Protein AF-A0A7C7GTT8-F1 (afdb_monomer_lite)

Secondary structure (DSSP, 8-state):
-----EEEEEEEEET--HHHHHHHHHHHTSTTEEEEEEEEEE-TTS-EEEEEEEEEEEEE-HHHHHHH-SSSEEEEPPTTS-HHHHHHHH---SS-HHHHHHS-HHHHHHHS--TT-EE-TTS-EE-----

Sequence (131 aa):
MSNEPYRYWVITLNNYTDEDVATLKGVTLLPNFRYLITGYEKSKTGTPHIQGYIEFKPTIRKKLLKSFFPRAHIEKKREASKRIVARNYCWKGPISKAEWNQMTPYEKINLLPHPEAVYDIFGTFVPNIQG

pLDDT: mean 72.2, std 14.78, range [35.84, 90.75]

Radius of gyration: 14.61 Å; chains: 1; bounding box: 34×35×37 Å

Foldseek 3Di:
DDQDFAFKKKKKAWQDDVLLQVLLVVQLLDPFWFEKFWAWDQPPVRTIMIIMMGGGNDGGTPVVVCVSVVRIDMDGDDPPQDPLNSQVVGDPDPDDPVNVVPDDPVVSVVRGDDRRFYAHPVRHTDPSPPD

Structure (mmCIF, N/CA/C/O backbone):
data_AF-A0A7C7GTT8-F1
#
_entry.id   AF-A0A7C7GTT8-F1
#
loop_
_atom_site.group_PDB
_atom_site.id
_atom_site.type_symbol
_atom_site.label_atom_id
_atom_site.label_alt_id
_atom_site.label_comp_id
_atom_site.label_asym_id
_atom_site.label_entity_id
_atom_site.label_seq_id
_atom_site.pdbx_PDB_ins_code
_atom_site.Cartn_x
_atom_site.Cartn_y
_atom_site.Cartn_z
_atom_site.occupancy
_atom_site.B_iso_or_equiv
_atom_site.auth_seq_id
_atom_site.auth_comp_id
_atom_site.auth_asym_id
_atom_site.auth_atom_id
_atom_site.pdbx_PDB_model_num
ATOM 1 N N . MET A 1 1 ? 3.840 19.736 -6.171 1.00 50.56 1 MET A N 1
ATOM 2 C CA . MET A 1 1 ? 3.660 18.273 -5.995 1.00 50.56 1 MET A CA 1
ATOM 3 C C . MET A 1 1 ? 4.112 17.582 -7.274 1.00 50.56 1 MET A C 1
ATOM 5 O O . MET A 1 1 ? 3.632 17.960 -8.333 1.00 50.56 1 MET A O 1
ATOM 9 N N . SER A 1 2 ? 5.056 16.640 -7.212 1.00 52.94 2 SER A N 1
ATOM 10 C CA . SER A 1 2 ? 5.600 15.982 -8.410 1.00 52.94 2 SER A CA 1
ATOM 11 C C . SER A 1 2 ? 4.533 15.125 -9.111 1.00 52.94 2 SER A C 1
ATOM 13 O O . SER A 1 2 ? 3.945 14.229 -8.509 1.00 52.94 2 SER A O 1
ATOM 15 N N . ASN A 1 3 ? 4.268 15.409 -10.391 1.00 68.75 3 ASN A N 1
ATOM 16 C CA . ASN A 1 3 ? 3.326 14.669 -11.253 1.00 68.75 3 ASN A CA 1
ATOM 17 C C . ASN A 1 3 ? 4.003 13.492 -11.986 1.00 68.75 3 ASN A C 1
ATOM 19 O O . ASN A 1 3 ? 3.532 13.000 -13.011 1.00 68.75 3 ASN A O 1
ATOM 23 N N . GLU A 1 4 ? 5.158 13.075 -11.488 1.00 83.12 4 GLU A N 1
ATOM 24 C CA . GLU A 1 4 ? 5.978 12.060 -12.122 1.00 83.12 4 GLU A CA 1
ATOM 25 C C . GLU A 1 4 ? 5.379 10.667 -11.881 1.00 83.12 4 GLU A C 1
ATOM 27 O O . GLU A 1 4 ? 4.993 10.349 -10.746 1.00 83.12 4 GLU A O 1
ATOM 32 N N . PRO A 1 5 ? 5.269 9.832 -12.926 1.00 86.88 5 PRO A N 1
ATOM 33 C CA . PRO A 1 5 ? 4.742 8.488 -12.779 1.00 86.88 5 PRO A CA 1
ATOM 34 C C . PRO A 1 5 ? 5.720 7.633 -11.961 1.00 86.88 5 PRO A C 1
ATOM 36 O O . PRO A 1 5 ? 6.932 7.694 -12.142 1.00 86.88 5 PRO A O 1
ATOM 39 N N . TYR A 1 6 ? 5.197 6.813 -11.053 1.00 88.44 6 TYR A N 1
ATOM 40 C CA . TYR A 1 6 ? 6.008 5.991 -10.155 1.00 88.44 6 TYR A CA 1
ATOM 41 C C . TYR A 1 6 ? 5.376 4.609 -9.972 1.00 88.44 6 TYR A C 1
ATOM 43 O O . TYR A 1 6 ? 4.175 4.440 -10.189 1.00 88.44 6 TYR A O 1
ATOM 51 N N . ARG A 1 7 ? 6.180 3.599 -9.619 1.00 86.25 7 ARG A N 1
ATOM 52 C CA . ARG A 1 7 ? 5.692 2.210 -9.477 1.00 86.25 7 ARG A CA 1
ATOM 53 C C . ARG A 1 7 ? 5.205 1.878 -8.071 1.00 86.25 7 ARG A C 1
ATOM 55 O O . ARG A 1 7 ? 4.358 1.008 -7.925 1.00 86.25 7 ARG A O 1
ATOM 62 N N . TYR A 1 8 ? 5.762 2.547 -7.061 1.00 88.94 8 TYR A N 1
ATOM 63 C CA . TYR A 1 8 ? 5.638 2.155 -5.659 1.00 88.94 8 TYR A CA 1
ATOM 64 C C . TYR A 1 8 ? 4.977 3.258 -4.842 1.00 88.94 8 TYR A C 1
ATOM 66 O O . TYR A 1 8 ? 5.584 4.304 -4.597 1.00 88.94 8 TYR A O 1
ATOM 74 N N . TRP A 1 9 ? 3.761 3.013 -4.384 1.00 89.25 9 TRP A N 1
ATOM 75 C CA . TRP A 1 9 ? 2.969 4.010 -3.677 1.00 89.25 9 TRP A CA 1
ATOM 76 C C . TRP A 1 9 ? 2.662 3.546 -2.264 1.00 89.25 9 TRP A C 1
ATOM 78 O O . TRP A 1 9 ? 2.406 2.368 -2.031 1.00 89.25 9 TRP A O 1
ATOM 88 N N . VAL A 1 10 ? 2.703 4.484 -1.326 1.00 88.94 10 VAL A N 1
ATOM 89 C CA . VAL A 1 10 ? 2.198 4.300 0.032 1.00 88.94 10 VAL A CA 1
ATOM 90 C C . VAL A 1 10 ? 0.895 5.075 0.127 1.00 88.94 10 VAL A C 1
ATOM 92 O O . VAL A 1 10 ? 0.830 6.235 -0.289 1.00 88.94 10 VAL A O 1
ATOM 95 N N . ILE A 1 11 ? -0.134 4.416 0.644 1.00 89.31 11 ILE A N 1
ATOM 96 C CA . ILE A 1 11 ? -1.442 5.001 0.891 1.00 89.31 11 ILE A CA 1
ATOM 97 C C . ILE A 1 11 ? -1.769 4.936 2.381 1.00 89.31 11 ILE A C 1
ATOM 99 O O . ILE A 1 11 ? -1.462 3.954 3.054 1.00 89.31 11 ILE A O 1
ATOM 103 N N . THR A 1 12 ? -2.423 5.970 2.889 1.00 89.62 12 THR A N 1
ATOM 104 C CA . THR A 1 12 ? -2.980 5.977 4.242 1.00 89.62 1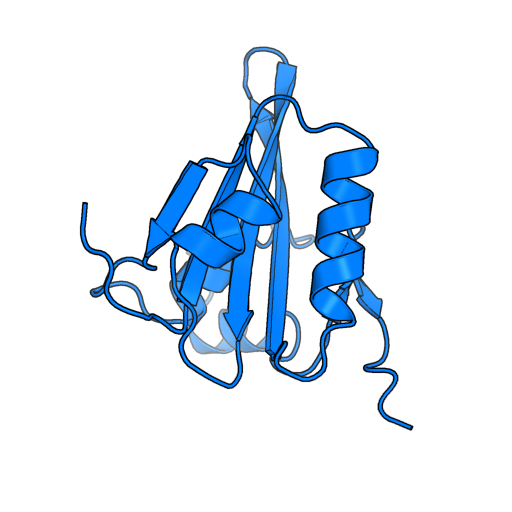2 THR A CA 1
ATOM 105 C C . THR A 1 12 ? -4.422 6.454 4.175 1.00 89.62 12 THR A C 1
ATOM 107 O O . THR A 1 12 ? -4.699 7.535 3.657 1.00 89.62 12 THR A O 1
ATOM 110 N N . LEU A 1 13 ? -5.342 5.643 4.684 1.00 88.75 13 LEU A N 1
ATOM 111 C CA . LEU A 1 13 ? -6.770 5.925 4.767 1.00 88.75 13 LEU A CA 1
ATOM 112 C C . LEU A 1 13 ? -7.152 6.040 6.241 1.00 88.75 13 LEU A C 1
ATOM 114 O O . LEU A 1 13 ? -7.193 5.042 6.958 1.00 88.75 13 LEU A O 1
ATOM 118 N N . ASN A 1 14 ? -7.420 7.264 6.686 1.00 86.75 14 ASN A N 1
ATOM 119 C CA . ASN A 1 14 ? -7.898 7.534 8.039 1.00 86.75 14 ASN A CA 1
ATOM 120 C C . ASN A 1 14 ? -9.420 7.403 8.082 1.00 86.75 14 ASN A C 1
ATOM 122 O O . ASN A 1 14 ? -10.100 7.974 7.224 1.00 86.75 14 ASN A O 1
ATOM 126 N N . ASN A 1 15 ? -9.940 6.716 9.104 1.00 86.06 15 ASN A N 1
ATOM 127 C CA . ASN A 1 15 ? -11.370 6.458 9.266 1.00 86.06 15 ASN A CA 1
ATOM 128 C C . ASN A 1 15 ? -11.977 5.870 7.978 1.00 86.06 15 ASN A C 1
ATOM 130 O O . ASN A 1 15 ? -12.863 6.474 7.360 1.00 86.06 15 ASN A O 1
ATOM 134 N N . TYR A 1 16 ? -11.374 4.764 7.523 1.00 83.12 16 TYR A N 1
ATOM 135 C CA . TYR A 1 16 ? -11.740 4.096 6.276 1.00 83.12 16 TYR A CA 1
ATOM 136 C C . TYR A 1 16 ? -13.178 3.573 6.340 1.00 83.12 16 TYR A C 1
ATOM 138 O O . TYR A 1 16 ? -13.656 3.203 7.413 1.00 83.12 16 TYR A O 1
ATOM 146 N N . THR A 1 17 ? -13.849 3.538 5.194 1.00 84.81 17 THR A N 1
ATOM 147 C CA . THR A 1 17 ? -15.193 2.962 5.053 1.00 84.81 17 THR A CA 1
ATOM 148 C C . THR A 1 17 ? -15.148 1.616 4.331 1.00 84.81 17 THR A C 1
ATOM 150 O O . THR A 1 17 ? -14.107 1.201 3.808 1.00 84.81 17 THR A O 1
ATOM 153 N N . ASP A 1 18 ? -16.283 0.925 4.275 1.00 81.75 18 ASP A N 1
ATOM 154 C CA . ASP A 1 18 ? -16.397 -0.329 3.529 1.00 81.75 18 ASP A CA 1
ATOM 155 C C . ASP A 1 18 ? -16.179 -0.114 2.020 1.00 81.75 18 ASP A C 1
ATOM 157 O O . ASP A 1 18 ? -15.607 -0.970 1.344 1.00 81.75 18 ASP A O 1
ATOM 161 N N . GLU A 1 19 ? -16.526 1.063 1.489 1.00 85.44 19 GLU A N 1
ATOM 162 C CA . GLU A 1 19 ? -16.238 1.449 0.104 1.00 85.44 19 GLU A CA 1
ATOM 163 C C . GLU A 1 19 ? -14.738 1.626 -0.151 1.00 85.44 19 GLU A C 1
ATOM 165 O O . GLU A 1 19 ? -14.248 1.244 -1.217 1.00 85.44 19 GLU A O 1
ATOM 170 N N . ASP A 1 20 ? -13.982 2.165 0.813 1.00 85.69 20 ASP A N 1
ATOM 171 C CA . ASP A 1 20 ? -12.523 2.269 0.699 1.00 85.69 20 ASP A CA 1
ATOM 172 C C . ASP A 1 20 ? -11.902 0.868 0.593 1.00 85.69 20 ASP A C 1
ATOM 174 O O . ASP A 1 20 ? -11.045 0.607 -0.256 1.00 85.69 20 ASP A O 1
ATOM 178 N N . VAL A 1 21 ? -12.390 -0.063 1.415 1.00 82.25 21 VAL A N 1
ATOM 179 C CA . VAL A 1 21 ? -12.006 -1.477 1.390 1.00 82.25 21 VAL A CA 1
ATOM 180 C C . VAL A 1 21 ? -12.384 -2.146 0.066 1.00 82.25 21 VAL A C 1
ATOM 182 O O . VAL A 1 21 ? -11.563 -2.852 -0.525 1.00 82.25 21 VAL A O 1
ATOM 185 N N . ALA A 1 22 ? -13.598 -1.916 -0.433 1.00 83.50 22 ALA A N 1
ATOM 186 C CA . ALA A 1 22 ? -14.046 -2.442 -1.719 1.00 83.50 22 ALA A CA 1
ATOM 187 C C . ALA A 1 22 ? -13.20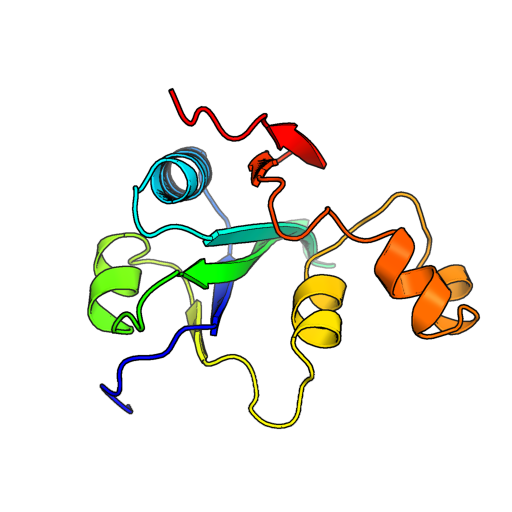0 -1.891 -2.877 1.00 83.50 22 ALA A C 1
ATOM 189 O O . ALA A 1 22 ? -12.817 -2.638 -3.775 1.00 83.50 22 ALA A O 1
ATOM 190 N N . THR A 1 23 ? -12.827 -0.613 -2.820 1.00 86.31 23 THR A N 1
ATOM 191 C CA . THR A 1 23 ? -11.955 0.023 -3.814 1.00 86.31 23 THR A CA 1
ATOM 192 C C . THR A 1 23 ? -10.548 -0.572 -3.779 1.00 86.31 23 THR A C 1
ATOM 194 O O . THR A 1 23 ? -9.973 -0.851 -4.832 1.00 86.31 23 THR A O 1
ATOM 197 N N . LEU A 1 24 ? -9.995 -0.830 -2.586 1.00 83.56 24 LEU A N 1
ATOM 198 C CA . LEU A 1 24 ? -8.706 -1.513 -2.438 1.00 83.56 24 LEU A CA 1
ATOM 199 C C . LEU A 1 24 ? -8.730 -2.899 -3.079 1.00 83.56 24 LEU A C 1
ATOM 201 O O . LEU A 1 24 ? -7.811 -3.226 -3.827 1.00 83.56 24 LEU A O 1
ATOM 205 N N . LYS A 1 25 ? -9.800 -3.669 -2.849 1.00 81.50 25 LYS A N 1
ATOM 206 C CA . LYS A 1 25 ? -10.022 -4.960 -3.515 1.00 81.50 25 LYS A CA 1
ATOM 207 C C . LYS A 1 25 ? -10.166 -4.797 -5.031 1.00 81.50 25 LYS A C 1
ATOM 209 O O . LYS A 1 25 ? -9.551 -5.539 -5.778 1.00 81.50 25 LYS A O 1
ATOM 214 N N . GLY A 1 26 ? -10.908 -3.800 -5.508 1.00 81.31 26 GLY A N 1
ATOM 215 C CA . GLY A 1 26 ? -11.067 -3.543 -6.942 1.00 81.31 26 GLY A CA 1
ATOM 216 C C . GLY A 1 26 ? -9.745 -3.232 -7.651 1.00 81.31 26 GLY A C 1
ATOM 217 O O . GLY A 1 26 ? -9.518 -3.686 -8.770 1.00 81.31 26 GLY A O 1
ATOM 218 N N . VAL A 1 27 ? -8.828 -2.518 -6.989 1.00 82.00 27 VAL A N 1
ATOM 219 C CA . VAL A 1 27 ? -7.498 -2.213 -7.543 1.00 82.00 27 VAL A CA 1
ATOM 220 C C . VAL A 1 27 ? -6.653 -3.470 -7.755 1.00 82.00 27 VAL A C 1
ATOM 222 O O . VAL A 1 27 ? -5.864 -3.498 -8.701 1.00 82.00 27 VAL A O 1
ATOM 225 N N . THR A 1 28 ? -6.820 -4.512 -6.935 1.00 77.12 28 THR A N 1
ATOM 226 C CA . THR A 1 28 ? -6.060 -5.762 -7.107 1.00 77.12 28 THR A CA 1
ATOM 227 C C . THR A 1 28 ? -6.491 -6.560 -8.335 1.00 77.12 28 THR A C 1
ATOM 229 O O . THR A 1 28 ? -5.711 -7.360 -8.842 1.00 77.12 28 THR A O 1
ATOM 232 N N . LEU A 1 29 ? -7.695 -6.297 -8.852 1.00 79.19 29 LEU A N 1
ATOM 233 C CA . LEU A 1 29 ? -8.240 -6.931 -10.053 1.00 79.19 29 LEU A CA 1
ATOM 234 C C . LEU A 1 29 ? -7.770 -6.261 -11.354 1.00 79.19 29 LEU A C 1
ATOM 236 O O . LEU A 1 29 ? -8.073 -6.742 -12.445 1.00 79.19 29 LEU A O 1
ATOM 240 N N . LEU A 1 30 ? -7.049 -5.139 -11.275 1.00 80.00 30 LEU A N 1
ATOM 241 C CA . LEU A 1 30 ? -6.581 -4.444 -12.469 1.00 80.00 30 LEU A CA 1
ATOM 242 C C . LEU A 1 30 ? -5.468 -5.246 -13.174 1.00 80.00 30 LEU A C 1
ATOM 244 O O . LEU A 1 30 ? -4.538 -5.719 -12.526 1.00 80.00 30 LEU A O 1
ATOM 248 N N . PRO A 1 31 ? -5.444 -5.319 -14.516 1.00 78.56 31 PRO A N 1
ATOM 249 C CA . PRO A 1 31 ? -4.453 -6.123 -15.248 1.00 78.56 31 PRO A CA 1
ATOM 250 C C . PRO A 1 31 ? -3.004 -5.640 -15.051 1.00 78.56 31 PRO A C 1
ATOM 252 O O . PRO A 1 31 ? -2.033 -6.401 -15.158 1.00 78.56 31 PRO A O 1
ATOM 255 N N . ASN A 1 32 ? -2.848 -4.349 -14.759 1.00 83.00 32 ASN A N 1
ATOM 256 C CA . ASN A 1 32 ? -1.578 -3.680 -14.505 1.00 83.00 32 ASN A CA 1
ATOM 257 C C . ASN A 1 32 ? -1.173 -3.688 -13.020 1.00 83.00 32 ASN A C 1
ATOM 259 O O . ASN A 1 32 ? -0.116 -3.148 -12.680 1.00 83.00 32 ASN A O 1
ATOM 263 N N . PHE A 1 33 ? -1.981 -4.283 -12.147 1.00 82.12 33 PHE A N 1
ATOM 264 C CA . PHE A 1 33 ? -1.652 -4.475 -10.748 1.00 82.12 33 PHE A CA 1
ATOM 265 C C . PHE A 1 33 ? -0.523 -5.498 -10.587 1.00 82.12 33 PHE A C 1
ATOM 267 O O . PHE A 1 33 ? -0.376 -6.427 -11.386 1.00 82.12 33 PHE A O 1
ATOM 274 N N . ARG A 1 34 ? 0.321 -5.294 -9.573 1.00 80.31 34 ARG A N 1
ATOM 275 C CA . ARG A 1 34 ? 1.392 -6.234 -9.229 1.00 80.31 34 ARG A CA 1
ATOM 276 C C . ARG A 1 34 ? 1.272 -6.734 -7.800 1.00 80.31 34 ARG A C 1
ATOM 278 O O . ARG A 1 34 ? 1.453 -7.923 -7.582 1.00 80.31 34 ARG A O 1
ATOM 285 N N . TYR A 1 35 ? 1.062 -5.837 -6.841 1.00 76.56 35 TYR A N 1
ATOM 286 C CA . TYR A 1 35 ? 1.121 -6.196 -5.428 1.00 76.56 35 TYR A CA 1
ATOM 287 C C . TYR A 1 35 ? 0.422 -5.155 -4.547 1.00 76.56 35 TYR A C 1
ATOM 289 O O . TYR A 1 35 ? 0.546 -3.954 -4.786 1.00 76.56 35 TYR A O 1
ATOM 297 N N . LEU A 1 36 ? -0.268 -5.615 -3.503 1.00 79.44 36 LEU A N 1
ATOM 298 C CA . LEU A 1 36 ? -0.877 -4.793 -2.458 1.00 79.44 36 LEU A CA 1
ATOM 299 C C . LEU A 1 36 ? -0.636 -5.487 -1.133 1.00 79.44 36 LEU A C 1
ATOM 301 O O . LEU A 1 36 ? -0.836 -6.692 -1.004 1.00 79.44 36 LEU A O 1
ATOM 305 N N . ILE A 1 37 ? -0.260 -4.698 -0.142 1.00 77.31 37 ILE A N 1
ATOM 306 C CA . ILE A 1 37 ? -0.287 -5.112 1.249 1.00 77.31 37 ILE A CA 1
ATOM 307 C C . ILE A 1 37 ? -0.897 -3.990 2.071 1.00 77.31 37 ILE A C 1
ATOM 309 O O . ILE A 1 37 ? -0.549 -2.826 1.875 1.00 77.31 37 ILE A O 1
ATOM 313 N N . THR A 1 38 ? -1.810 -4.332 2.971 1.00 74.81 38 THR A N 1
ATOM 314 C CA . THR A 1 38 ? -2.499 -3.380 3.842 1.00 74.81 38 THR A CA 1
ATOM 315 C C . THR A 1 38 ? -2.361 -3.797 5.295 1.00 74.81 38 THR A C 1
ATOM 317 O O . THR A 1 38 ? -2.588 -4.955 5.634 1.00 74.81 38 THR A O 1
ATOM 320 N N . GLY A 1 39 ? -2.032 -2.837 6.150 1.00 73.12 39 GLY A N 1
ATOM 321 C CA . GLY A 1 39 ? -1.987 -2.982 7.594 1.00 73.12 39 GLY A CA 1
ATOM 322 C C . GLY A 1 39 ? -3.123 -2.199 8.230 1.00 73.12 39 GLY A C 1
ATOM 323 O O . GLY A 1 39 ? -3.299 -1.013 7.950 1.00 73.12 39 GLY A O 1
ATOM 324 N N . TYR A 1 40 ? -3.874 -2.866 9.102 1.00 72.31 40 TYR A N 1
ATOM 325 C CA . TYR A 1 40 ? -4.882 -2.233 9.943 1.00 72.31 40 TYR A CA 1
ATOM 326 C C . TYR A 1 40 ? -4.229 -1.758 11.224 1.00 72.31 40 TYR A C 1
ATOM 328 O O . TYR A 1 40 ? -3.749 -2.567 12.024 1.00 72.31 40 TYR A O 1
ATOM 336 N N . GLU A 1 41 ? -4.232 -0.459 11.479 1.00 68.12 41 GLU A N 1
ATOM 337 C CA . GLU A 1 41 ? -3.865 0.039 12.793 1.00 68.12 41 GLU A CA 1
ATOM 338 C C . GLU A 1 41 ? -5.022 0.786 13.445 1.00 68.12 41 GLU A C 1
ATOM 340 O O . GLU A 1 41 ? -5.813 1.470 12.806 1.00 68.12 41 GLU A O 1
ATOM 345 N N . LYS A 1 42 ? -5.171 0.556 14.749 1.00 61.12 42 LYS A N 1
ATOM 346 C CA . LYS A 1 42 ? -6.019 1.370 15.605 1.00 61.12 42 LYS A CA 1
ATOM 347 C C . LYS A 1 42 ? -5.085 2.363 16.270 1.00 61.12 42 LYS A C 1
ATOM 349 O O . LYS A 1 42 ? -4.104 1.951 16.896 1.00 61.12 42 LYS A O 1
ATOM 354 N N . SER A 1 43 ? -5.349 3.654 16.106 1.00 61.19 43 SER A N 1
ATOM 355 C CA . SER A 1 43 ? -4.634 4.675 16.866 1.00 61.19 43 SER A CA 1
ATOM 356 C C . SER A 1 43 ? -4.920 4.511 18.369 1.00 61.19 43 SER A C 1
ATOM 358 O O . SER A 1 43 ? -5.910 3.893 18.768 1.00 61.19 43 SER A O 1
ATOM 360 N N . LYS A 1 44 ? -4.094 5.119 19.231 1.00 56.19 44 LYS A N 1
ATOM 361 C CA . LYS A 1 44 ? -4.365 5.182 20.684 1.00 56.19 44 LYS A CA 1
ATOM 362 C C . LYS A 1 44 ? -5.701 5.866 21.015 1.00 56.19 44 LYS A C 1
ATOM 364 O O . LYS A 1 44 ? -6.244 5.637 22.086 1.00 56.19 44 LYS A O 1
ATOM 369 N N . THR A 1 45 ? -6.220 6.685 20.098 1.00 61.25 45 THR A N 1
ATOM 370 C CA . THR A 1 45 ? -7.516 7.372 20.201 1.00 61.25 45 THR A CA 1
ATOM 371 C C . THR A 1 45 ? -8.681 6.549 19.636 1.00 61.25 45 THR A C 1
ATOM 373 O O . THR A 1 45 ? -9.803 7.041 19.597 1.00 61.25 45 THR A O 1
ATOM 376 N N . GLY A 1 46 ? -8.440 5.310 19.188 1.00 64.62 46 GLY A N 1
ATOM 377 C CA . GLY A 1 46 ? -9.469 4.384 18.707 1.00 64.62 46 GLY A CA 1
ATOM 378 C C . GLY A 1 46 ? -9.869 4.552 17.239 1.00 64.62 46 GLY A C 1
ATOM 379 O O . GLY A 1 46 ? -10.666 3.759 16.743 1.00 64.62 46 GLY A 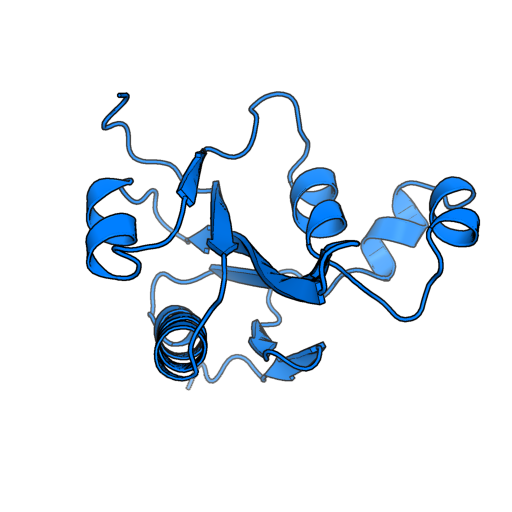O 1
ATOM 380 N N . THR A 1 47 ? -9.313 5.530 16.520 1.00 73.44 47 THR A N 1
ATOM 381 C CA . THR A 1 47 ? -9.626 5.733 15.101 1.00 73.44 47 THR A CA 1
ATOM 382 C C . THR A 1 47 ? -8.944 4.650 14.262 1.00 73.44 47 THR A C 1
ATOM 384 O O . THR A 1 47 ? -7.725 4.479 14.370 1.00 73.44 47 THR A O 1
ATOM 387 N N . PRO A 1 48 ? -9.696 3.905 13.437 1.00 78.75 48 PRO A N 1
ATOM 388 C CA . PRO A 1 48 ? -9.114 2.904 12.566 1.00 78.75 48 PRO A CA 1
ATOM 389 C C . PRO A 1 48 ? -8.470 3.579 11.351 1.00 78.75 48 PRO A C 1
ATOM 391 O O . PRO A 1 48 ? -9.047 4.479 10.731 1.00 78.75 48 PRO A O 1
ATOM 394 N N . HIS A 1 49 ? -7.279 3.128 10.980 1.00 80.12 49 HIS A N 1
ATOM 395 C CA . HIS A 1 49 ? -6.625 3.535 9.746 1.00 80.12 49 HIS A CA 1
ATOM 396 C C . HIS A 1 49 ? -6.057 2.335 9.001 1.00 80.12 49 HIS A C 1
ATOM 398 O O . HIS A 1 49 ? -5.581 1.365 9.594 1.00 80.12 49 HIS A O 1
ATOM 404 N N . ILE A 1 50 ? -6.121 2.422 7.676 1.00 83.00 50 ILE A N 1
ATOM 405 C CA . ILE A 1 50 ? -5.453 1.486 6.779 1.00 83.00 50 ILE A CA 1
ATOM 406 C C . ILE A 1 50 ? -4.191 2.158 6.275 1.00 83.00 50 ILE A C 1
ATOM 408 O O . ILE A 1 50 ? -4.241 3.254 5.714 1.00 83.00 50 ILE A O 1
ATOM 412 N N . GLN A 1 51 ? -3.066 1.472 6.424 1.00 83.00 51 GLN A N 1
ATOM 413 C CA . GLN A 1 51 ? -1.836 1.825 5.742 1.00 83.00 51 GLN A CA 1
ATOM 414 C C . GLN A 1 51 ? -1.507 0.762 4.708 1.00 83.00 51 GLN A C 1
ATOM 416 O O . GLN A 1 51 ? -1.326 -0.405 5.035 1.00 83.00 51 GLN A O 1
ATOM 421 N N . GLY A 1 52 ? -1.467 1.168 3.446 1.00 82.44 52 GLY A N 1
ATOM 422 C CA . GLY A 1 52 ? -1.257 0.281 2.318 1.00 82.44 52 GLY A CA 1
ATOM 423 C C . GLY A 1 52 ? 0.013 0.608 1.554 1.00 82.44 52 GLY A C 1
ATOM 424 O O . GLY A 1 52 ? 0.405 1.767 1.418 1.00 82.44 52 GLY A O 1
ATOM 425 N N . TYR A 1 53 ? 0.626 -0.421 0.993 1.00 85.62 53 TYR A N 1
ATOM 426 C CA . TYR A 1 53 ? 1.701 -0.298 0.028 1.00 85.62 53 TYR A CA 1
ATOM 427 C C . TYR A 1 53 ? 1.303 -1.009 -1.263 1.00 85.62 53 TYR A C 1
ATOM 429 O O . TYR A 1 53 ? 0.942 -2.185 -1.239 1.00 85.62 53 TYR A O 1
ATOM 437 N N . ILE A 1 54 ? 1.363 -0.279 -2.378 1.00 85.75 54 ILE A N 1
ATOM 438 C CA . ILE A 1 54 ? 0.874 -0.720 -3.685 1.00 85.75 54 ILE A CA 1
ATOM 439 C C . ILE A 1 54 ? 2.002 -0.683 -4.714 1.00 85.75 54 ILE A C 1
ATOM 441 O O . ILE A 1 54 ? 2.723 0.315 -4.836 1.00 85.75 54 ILE A O 1
ATOM 445 N N . GLU A 1 55 ? 2.118 -1.755 -5.492 1.00 87.62 55 GLU A N 1
ATOM 446 C CA . GLU A 1 55 ? 2.989 -1.855 -6.657 1.00 87.62 55 GLU A CA 1
ATOM 447 C C . GLU A 1 55 ? 2.173 -2.115 -7.926 1.00 87.62 55 GLU A C 1
ATOM 449 O O . GLU A 1 55 ? 1.282 -2.966 -7.956 1.00 87.62 55 GLU A O 1
ATOM 454 N N . PHE A 1 56 ? 2.547 -1.431 -9.004 1.00 84.81 56 PHE A N 1
ATOM 455 C CA . PHE A 1 56 ? 1.990 -1.638 -10.341 1.00 84.81 56 PHE A CA 1
ATOM 456 C C . PHE A 1 56 ? 3.074 -2.131 -11.304 1.00 84.81 56 PHE A C 1
ATOM 458 O O . PHE A 1 56 ? 4.266 -1.862 -11.119 1.00 84.81 56 PHE A O 1
ATOM 465 N N . LYS A 1 57 ? 2.662 -2.859 -12.349 1.00 83.94 57 LYS A N 1
ATOM 466 C CA . LYS A 1 57 ? 3.543 -3.310 -13.437 1.00 83.94 57 LYS A CA 1
ATOM 467 C C . LYS A 1 57 ? 4.149 -2.093 -14.170 1.00 83.94 57 LYS A C 1
ATOM 469 O O . LYS A 1 57 ? 5.380 -1.974 -14.171 1.00 83.94 57 LYS A O 1
ATOM 474 N N . PRO A 1 58 ? 3.352 -1.154 -14.724 1.00 88.44 58 PRO A N 1
ATOM 475 C CA . PRO A 1 58 ? 3.841 0.127 -15.232 1.00 88.44 58 PRO A CA 1
ATOM 476 C C . PRO A 1 58 ? 3.961 1.184 -14.124 1.00 88.44 58 PRO A C 1
ATOM 478 O O . PRO A 1 58 ? 3.410 1.047 -13.032 1.00 88.44 58 PRO A O 1
ATOM 481 N N . THR A 1 59 ? 4.658 2.282 -14.418 1.00 88.88 59 THR A N 1
ATOM 482 C CA . THR A 1 59 ? 4.577 3.485 -13.586 1.00 88.88 59 THR A CA 1
ATOM 483 C C . THR A 1 59 ? 3.200 4.127 -13.755 1.00 88.88 59 THR A C 1
ATOM 485 O O . THR A 1 59 ? 2.683 4.257 -14.862 1.00 88.88 59 THR A O 1
ATOM 488 N N . ILE A 1 60 ? 2.595 4.548 -12.650 1.00 89.81 60 ILE A N 1
ATOM 489 C CA . ILE A 1 60 ? 1.295 5.226 -12.642 1.00 89.81 60 ILE A CA 1
ATOM 490 C C . ILE A 1 60 ? 1.425 6.584 -11.962 1.00 89.81 60 ILE A C 1
ATOM 492 O O . ILE A 1 60 ? 2.300 6.791 -11.124 1.00 89.81 60 ILE A O 1
ATOM 496 N N . ARG A 1 61 ? 0.579 7.542 -12.341 1.00 90.06 61 ARG A N 1
ATOM 497 C CA . ARG A 1 61 ? 0.606 8.898 -11.774 1.00 90.06 61 ARG A CA 1
ATOM 498 C C . ARG A 1 61 ? -0.213 8.960 -10.488 1.00 90.06 61 ARG A C 1
ATOM 500 O O . ARG A 1 61 ? -1.295 8.382 -10.414 1.00 90.06 61 ARG A O 1
ATOM 507 N N . LYS A 1 62 ? 0.227 9.784 -9.530 1.00 88.88 62 LYS A N 1
ATOM 508 C CA . LYS A 1 62 ? -0.528 10.074 -8.295 1.00 88.88 62 LYS A CA 1
ATOM 509 C C . LYS A 1 62 ? -1.966 10.527 -8.572 1.00 88.88 62 LYS A C 1
ATOM 511 O O . LYS A 1 62 ? -2.859 10.175 -7.813 1.00 88.88 62 LYS A O 1
ATOM 516 N N . LYS A 1 63 ? -2.202 11.275 -9.659 1.00 90.06 63 LYS A N 1
ATOM 517 C CA . LYS A 1 63 ? -3.543 11.752 -10.043 1.00 90.06 63 LYS A CA 1
ATOM 518 C C . LYS A 1 63 ? -4.526 10.602 -10.299 1.00 90.06 63 LYS A C 1
ATOM 520 O O . LYS A 1 63 ? -5.664 10.698 -9.865 1.00 90.06 63 LYS A O 1
ATOM 525 N N . LEU A 1 64 ? -4.071 9.521 -10.938 1.00 89.50 64 LEU A N 1
ATOM 526 C CA . LEU A 1 64 ? -4.891 8.329 -11.175 1.00 89.50 64 LEU A CA 1
ATOM 527 C C . LEU A 1 64 ? -5.194 7.601 -9.859 1.00 89.50 64 LEU A C 1
ATOM 529 O O . LEU A 1 64 ? -6.323 7.216 -9.598 1.00 89.50 64 LEU A O 1
ATOM 533 N N . LEU A 1 65 ? -4.208 7.475 -8.970 1.00 87.75 65 LEU A N 1
ATOM 534 C CA . LEU A 1 65 ? -4.471 6.904 -7.646 1.00 87.75 65 LEU A CA 1
ATOM 535 C C . LEU A 1 65 ? -5.438 7.756 -6.828 1.00 87.75 65 LEU A C 1
ATOM 537 O O . LEU A 1 65 ? -6.278 7.215 -6.123 1.00 87.75 65 LEU A O 1
ATOM 541 N N . LYS A 1 66 ? -5.351 9.083 -6.938 1.00 90.44 66 LYS A N 1
ATOM 542 C CA . LYS A 1 66 ? -6.281 9.999 -6.278 1.00 90.44 66 LYS A CA 1
ATOM 543 C C . LYS A 1 66 ? -7.696 9.953 -6.851 1.00 90.44 66 LYS A C 1
ATOM 545 O O . LYS A 1 66 ? -8.609 10.292 -6.110 1.00 90.44 66 LYS A O 1
ATOM 550 N N . SER A 1 67 ? -7.900 9.544 -8.107 1.00 90.31 67 SER A N 1
ATOM 551 C CA . SER A 1 67 ? -9.258 9.322 -8.620 1.00 90.31 67 SER A CA 1
ATOM 552 C C . SER A 1 67 ? -9.888 8.054 -8.050 1.00 90.31 67 SER A C 1
ATOM 554 O O . SER A 1 67 ? -11.094 8.037 -7.852 1.00 90.31 67 SER A O 1
ATOM 556 N N . PHE A 1 68 ? -9.090 7.023 -7.748 1.00 88.00 68 PHE A N 1
ATOM 557 C CA . PHE A 1 68 ? -9.577 5.835 -7.039 1.00 88.00 68 PHE A CA 1
ATOM 558 C C . PHE A 1 68 ? -9.755 6.097 -5.541 1.00 88.00 68 PHE A C 1
ATOM 560 O O . PHE A 1 68 ? -10.773 5.745 -4.965 1.00 88.00 68 PHE A O 1
ATOM 567 N N . PHE A 1 69 ? -8.784 6.764 -4.915 1.00 89.44 69 PHE A N 1
ATOM 568 C CA . PHE A 1 69 ? -8.750 7.010 -3.476 1.00 89.44 69 PHE A CA 1
ATOM 569 C C . PHE A 1 69 ? -8.723 8.515 -3.176 1.00 89.44 69 PHE A C 1
ATOM 571 O O . PHE A 1 69 ? -7.682 9.059 -2.776 1.00 89.44 69 PHE A O 1
ATOM 578 N N . PRO A 1 70 ? -9.847 9.231 -3.349 1.00 88.75 70 PRO A N 1
ATOM 579 C CA . PRO A 1 70 ? -9.890 10.683 -3.172 1.00 88.75 70 PRO A CA 1
ATOM 580 C C . PRO A 1 70 ? -9.506 11.100 -1.749 1.00 88.75 70 PRO A C 1
ATOM 582 O O . PRO A 1 70 ? -8.785 12.088 -1.563 1.00 88.75 70 PRO A O 1
ATOM 585 N N . ARG A 1 71 ? -9.890 10.295 -0.751 1.00 89.62 71 ARG A N 1
ATOM 586 C CA . ARG A 1 71 ? -9.620 10.527 0.675 1.00 89.62 71 ARG A CA 1
ATOM 587 C C . ARG A 1 71 ? -8.242 10.056 1.144 1.00 89.62 71 ARG A C 1
ATOM 589 O O . ARG A 1 71 ? -7.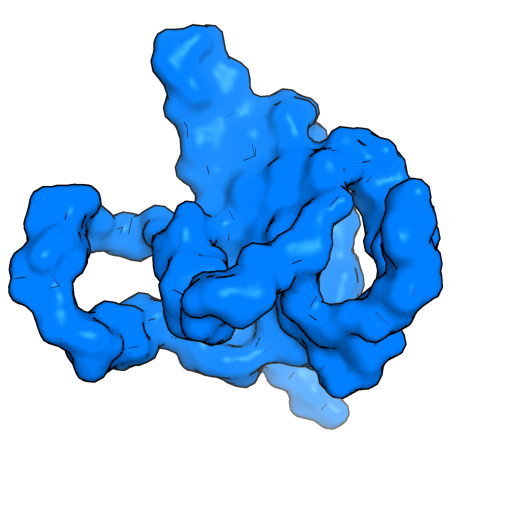760 10.554 2.156 1.00 89.62 71 ARG A O 1
ATOM 596 N N . ALA A 1 72 ? -7.582 9.148 0.422 1.00 89.31 72 ALA A N 1
ATOM 597 C CA . ALA A 1 72 ? -6.305 8.592 0.870 1.00 89.31 72 ALA A CA 1
ATOM 598 C C . ALA A 1 72 ? -5.186 9.629 0.824 1.00 89.31 72 ALA A C 1
ATOM 600 O O . ALA A 1 72 ? -5.034 10.358 -0.159 1.00 89.31 72 ALA A O 1
ATOM 601 N N . HIS A 1 73 ? -4.328 9.648 1.834 1.00 90.38 73 HIS A N 1
ATOM 602 C CA . HIS A 1 73 ? -3.022 10.276 1.704 1.00 90.38 73 HIS A CA 1
ATOM 603 C C . HIS A 1 73 ? -2.134 9.383 0.841 1.00 90.38 73 HIS A C 1
ATOM 605 O O . HIS A 1 73 ? -2.042 8.190 1.103 1.00 90.38 73 HIS A O 1
ATOM 611 N N . ILE A 1 74 ? -1.530 9.935 -0.213 1.00 90.75 74 ILE A N 1
ATOM 612 C CA . ILE A 1 74 ? -0.770 9.156 -1.203 1.00 90.75 74 ILE A CA 1
ATOM 613 C C . ILE A 1 74 ? 0.621 9.747 -1.351 1.00 90.75 74 ILE A C 1
ATOM 615 O O . ILE A 1 74 ? 0.775 10.909 -1.753 1.00 90.75 74 ILE A O 1
ATOM 619 N N . GLU A 1 75 ? 1.630 8.927 -1.102 1.00 88.94 75 GLU A N 1
ATOM 620 C CA . GLU A 1 75 ? 3.035 9.299 -1.187 1.00 88.94 75 GLU A CA 1
ATOM 621 C C . GLU A 1 75 ? 3.803 8.313 -2.063 1.00 88.94 75 GLU A C 1
ATOM 623 O O . GLU A 1 75 ? 3.491 7.121 -2.124 1.00 88.94 75 GLU A O 1
ATOM 628 N N . LYS A 1 76 ? 4.837 8.806 -2.753 1.00 88.56 76 LYS A N 1
ATOM 629 C CA . LYS A 1 76 ? 5.824 7.907 -3.356 1.00 88.56 76 LYS A CA 1
ATOM 630 C C . LYS A 1 76 ? 6.485 7.123 -2.220 1.00 88.56 76 LYS A C 1
ATOM 632 O O . LYS A 1 76 ? 6.775 7.694 -1.168 1.00 88.56 76 LYS A O 1
ATOM 637 N N . LYS A 1 77 ? 6.788 5.841 -2.440 1.00 84.12 77 LYS A N 1
ATOM 638 C CA . LYS A 1 77 ? 7.681 5.103 -1.537 1.00 84.12 77 LYS A CA 1
ATOM 639 C C . LYS A 1 77 ? 8.953 5.928 -1.338 1.00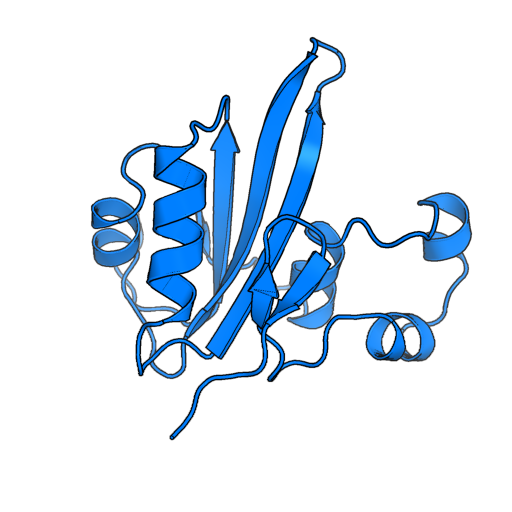 84.12 77 LYS A C 1
ATOM 641 O O . LYS A 1 77 ? 9.592 6.295 -2.323 1.00 84.12 77 LYS A O 1
ATOM 646 N N . ARG A 1 78 ? 9.348 6.155 -0.083 1.00 74.31 78 ARG A N 1
ATOM 647 C CA . ARG A 1 78 ? 10.611 6.830 0.243 1.00 74.31 78 ARG A CA 1
ATOM 648 C C . ARG A 1 78 ? 11.761 6.179 -0.518 1.00 74.31 78 ARG A C 1
ATOM 650 O O . ARG A 1 78 ? 11.900 4.954 -0.513 1.00 74.31 78 ARG A O 1
ATOM 657 N N . GLU A 1 79 ? 12.554 6.992 -1.200 1.00 61.06 79 GLU A N 1
ATOM 658 C CA . GLU A 1 79 ? 13.561 6.539 -2.164 1.00 61.06 79 GLU A CA 1
ATOM 659 C C . GLU A 1 79 ? 14.627 5.656 -1.498 1.00 61.06 79 GLU A C 1
ATOM 661 O O . GLU A 1 79 ? 14.895 4.556 -1.978 1.00 61.06 79 GLU A O 1
ATOM 666 N N . ALA A 1 80 ? 15.069 6.045 -0.296 1.00 55.97 80 ALA A N 1
ATOM 667 C CA . ALA A 1 80 ? 16.011 5.297 0.541 1.00 55.97 80 ALA A CA 1
ATOM 668 C C . ALA A 1 80 ? 15.453 3.984 1.134 1.00 55.97 80 ALA A C 1
ATOM 670 O O . ALA A 1 80 ? 16.212 3.118 1.569 1.00 55.97 80 ALA A O 1
ATOM 671 N N . SER A 1 81 ? 14.129 3.800 1.180 1.00 60.06 81 SER A N 1
ATOM 672 C CA . SER A 1 81 ? 13.532 2.586 1.745 1.00 60.06 81 SER A CA 1
ATOM 673 C C . SER A 1 81 ? 13.543 1.460 0.714 1.00 60.06 81 SER A C 1
ATOM 675 O O . SER A 1 81 ? 12.905 1.568 -0.332 1.00 60.06 81 SER A O 1
ATOM 677 N N . LYS A 1 82 ? 14.215 0.337 0.994 1.00 64.81 82 LYS A N 1
ATOM 678 C CA . LYS A 1 82 ? 14.122 -0.856 0.131 1.00 64.81 82 LYS A CA 1
ATOM 679 C C . LYS A 1 82 ? 12.657 -1.297 0.003 1.00 64.81 82 LYS A C 1
ATOM 681 O O . LYS A 1 82 ? 11.884 -1.149 0.946 1.00 64.81 82 LYS A O 1
ATOM 686 N N . ARG A 1 83 ? 12.283 -1.878 -1.145 1.00 66.00 83 ARG A N 1
ATOM 687 C CA . ARG A 1 83 ? 10.929 -2.414 -1.418 1.00 66.00 83 ARG A CA 1
ATOM 688 C C . ARG A 1 83 ? 10.394 -3.249 -0.250 1.00 66.00 83 ARG A C 1
ATOM 690 O O . ARG A 1 83 ? 9.281 -3.043 0.208 1.00 66.00 83 ARG A O 1
ATOM 697 N N . ILE A 1 84 ? 11.254 -4.114 0.280 1.00 61.28 84 ILE A N 1
ATOM 698 C CA . ILE A 1 84 ? 10.993 -4.975 1.438 1.00 61.28 84 ILE A CA 1
ATOM 699 C C . ILE A 1 84 ? 10.607 -4.153 2.675 1.00 61.28 84 ILE A C 1
ATOM 701 O O . ILE A 1 84 ? 9.590 -4.426 3.289 1.00 61.28 84 ILE A O 1
ATOM 705 N N . VAL A 1 85 ? 11.345 -3.087 2.995 1.00 61.25 85 VAL A N 1
ATOM 706 C CA . VAL A 1 85 ? 11.075 -2.237 4.169 1.00 61.25 85 VAL A CA 1
ATOM 707 C C . VAL A 1 85 ? 9.714 -1.541 4.066 1.00 61.25 85 VAL A C 1
ATOM 709 O O . VAL A 1 85 ? 9.015 -1.417 5.066 1.00 61.25 85 VAL A O 1
ATOM 712 N N . ALA A 1 86 ? 9.311 -1.122 2.864 1.00 61.09 86 ALA A N 1
ATOM 713 C CA . ALA A 1 86 ? 7.998 -0.512 2.647 1.00 61.09 86 ALA A CA 1
ATOM 714 C C . ALA A 1 86 ? 6.850 -1.524 2.797 1.00 61.09 86 ALA A C 1
ATOM 716 O O . ALA A 1 86 ? 5.838 -1.209 3.421 1.00 61.09 86 ALA A O 1
ATOM 717 N N . ARG A 1 87 ? 7.036 -2.753 2.292 1.00 66.50 87 ARG A N 1
ATOM 718 C CA . ARG A 1 87 ? 6.095 -3.865 2.504 1.00 66.50 87 ARG A CA 1
ATOM 719 C C . ARG A 1 87 ? 5.959 -4.201 3.989 1.00 66.50 87 ARG A C 1
ATOM 721 O O . ARG A 1 87 ? 4.845 -4.315 4.483 1.00 66.50 87 ARG A O 1
ATOM 728 N N . ASN A 1 88 ? 7.085 -4.263 4.699 1.00 61.44 88 ASN A N 1
ATOM 729 C CA . ASN A 1 88 ? 7.151 -4.567 6.128 1.00 61.44 88 ASN A CA 1
ATOM 730 C C . ASN A 1 88 ? 6.338 -3.595 6.983 1.00 61.44 88 ASN A C 1
ATOM 732 O O . ASN A 1 88 ? 5.699 -4.018 7.936 1.00 61.44 88 ASN A O 1
ATOM 736 N N . TYR A 1 89 ? 6.345 -2.301 6.650 1.00 59.34 89 TYR A N 1
ATOM 737 C CA . TYR A 1 89 ? 5.602 -1.302 7.424 1.00 59.34 89 TYR A CA 1
ATOM 738 C C . TYR A 1 89 ? 4.085 -1.534 7.385 1.00 59.34 89 TYR A C 1
ATOM 740 O O . TYR A 1 89 ? 3.372 -1.137 8.297 1.00 59.34 89 TYR A O 1
ATOM 748 N N . CYS A 1 90 ? 3.596 -2.188 6.334 1.00 60.47 90 CYS A N 1
ATOM 749 C CA . CYS A 1 90 ? 2.176 -2.453 6.139 1.00 60.47 90 CYS A CA 1
ATOM 750 C C . CYS A 1 90 ? 1.779 -3.872 6.574 1.00 60.47 90 CYS A C 1
ATOM 752 O O . CYS A 1 90 ? 0.597 -4.194 6.569 1.00 60.47 90 CYS A O 1
ATOM 754 N N . TRP A 1 91 ? 2.730 -4.742 6.931 1.00 61.97 91 TRP A N 1
ATOM 755 C CA . TRP A 1 91 ? 2.420 -6.105 7.354 1.00 61.97 91 TRP A CA 1
ATOM 756 C C . TRP A 1 91 ? 2.235 -6.165 8.868 1.00 61.97 91 TRP A C 1
ATOM 758 O O . TRP A 1 91 ? 3.193 -6.039 9.629 1.00 61.97 91 TRP A O 1
ATOM 768 N N . LYS A 1 92 ? 1.002 -6.416 9.309 1.00 54.06 92 LYS A N 1
ATOM 769 C CA . LYS A 1 92 ? 0.741 -6.934 10.653 1.00 54.06 92 LYS A CA 1
ATOM 770 C C . LYS A 1 92 ? 0.578 -8.440 10.564 1.00 54.06 92 LYS A C 1
ATOM 772 O O . LYS A 1 92 ? -0.532 -8.956 10.544 1.00 54.06 92 LYS A O 1
ATOM 777 N N . GLY A 1 93 ? 1.705 -9.124 10.423 1.00 56.19 93 GLY A N 1
ATOM 778 C CA . GLY A 1 93 ? 1.749 -10.568 10.589 1.00 56.19 93 GLY A CA 1
ATOM 779 C C . GLY A 1 93 ? 1.411 -10.995 12.020 1.00 56.19 93 GLY A C 1
ATOM 780 O O . GLY A 1 93 ? 1.230 -10.146 12.895 1.00 56.19 93 GLY A O 1
ATOM 781 N N . PRO A 1 94 ? 1.411 -12.308 12.296 1.00 53.94 94 PRO A N 1
ATOM 782 C CA . PRO A 1 94 ? 1.223 -12.850 13.646 1.00 53.94 94 PRO A CA 1
ATOM 783 C C . PRO A 1 94 ? 2.382 -12.527 14.608 1.00 53.94 94 PRO A C 1
ATOM 785 O O . PRO A 1 94 ? 2.345 -12.917 15.769 1.00 53.94 94 PRO A O 1
ATOM 788 N N . ILE A 1 95 ? 3.419 -11.837 14.130 1.00 60.09 95 ILE A N 1
ATOM 789 C CA . ILE A 1 95 ? 4.697 -11.660 14.814 1.00 60.09 95 ILE A CA 1
ATOM 790 C C . ILE A 1 95 ? 4.723 -10.291 15.485 1.00 60.09 95 ILE A C 1
ATOM 792 O O . ILE A 1 95 ? 4.431 -9.263 14.865 1.00 60.09 95 ILE A O 1
ATOM 796 N N . SER A 1 96 ? 5.088 -10.267 16.761 1.00 61.53 96 SER A N 1
ATOM 797 C CA . SER A 1 96 ? 5.180 -9.032 17.529 1.00 61.53 96 SER A CA 1
ATOM 798 C C . SER A 1 96 ? 6.314 -8.130 17.026 1.00 61.53 96 SER A C 1
ATOM 800 O O . SER A 1 96 ? 7.303 -8.565 16.433 1.00 61.53 96 SER A O 1
ATOM 802 N N . LYS A 1 97 ? 6.223 -6.827 17.326 1.00 61.25 97 LYS A N 1
ATOM 803 C CA . LYS A 1 97 ? 7.280 -5.854 16.994 1.00 61.25 97 LYS A CA 1
ATOM 804 C C . LYS A 1 97 ? 8.627 -6.192 17.652 1.00 61.25 97 LYS A C 1
ATOM 806 O O . LYS A 1 97 ? 9.672 -5.830 17.116 1.00 61.25 97 LYS A O 1
ATOM 811 N N . ALA A 1 98 ? 8.602 -6.860 18.807 1.00 67.69 98 ALA A N 1
ATOM 812 C CA . ALA A 1 98 ? 9.798 -7.290 19.522 1.00 67.69 98 ALA A CA 1
ATOM 813 C C . ALA A 1 98 ? 10.495 -8.449 18.796 1.00 67.69 98 ALA A C 1
ATOM 815 O O . ALA A 1 98 ? 11.678 -8.331 18.481 1.00 67.69 98 ALA A O 1
ATOM 816 N N . GLU A 1 99 ? 9.748 -9.500 18.450 1.00 68.44 99 GLU A N 1
ATOM 817 C CA . GLU A 1 99 ? 10.248 -10.635 17.660 1.00 68.44 99 GLU A CA 1
ATOM 818 C C . GLU A 1 99 ? 10.775 -10.158 16.303 1.00 68.44 99 GLU A C 1
ATOM 820 O O . GLU A 1 99 ? 11.883 -10.503 15.902 1.00 68.44 99 GLU A O 1
ATOM 825 N N . TRP A 1 100 ? 10.053 -9.243 15.650 1.00 68.31 100 TRP A N 1
ATOM 826 C CA . TRP A 1 100 ? 10.462 -8.633 14.387 1.00 68.31 100 TRP A CA 1
ATOM 827 C C . TRP A 1 100 ? 11.839 -7.957 14.449 1.00 68.31 100 TRP A C 1
ATOM 829 O O . TRP A 1 100 ? 12.643 -8.068 13.519 1.00 68.31 100 TRP A O 1
ATOM 839 N N . ASN A 1 101 ? 12.139 -7.231 15.525 1.00 73.06 101 ASN A N 1
ATOM 840 C CA . ASN A 1 101 ? 13.409 -6.514 15.649 1.00 73.06 101 ASN A CA 1
ATOM 841 C C . ASN A 1 101 ? 14.612 -7.455 15.784 1.00 73.06 101 ASN A C 1
ATOM 843 O O . ASN A 1 101 ? 15.722 -7.043 15.457 1.00 73.06 101 ASN A O 1
ATOM 847 N N . GLN A 1 102 ? 14.386 -8.702 16.198 1.00 77.25 102 GLN A N 1
ATOM 848 C CA . GLN A 1 102 ? 15.431 -9.710 16.365 1.00 77.25 102 GLN A CA 1
ATOM 849 C C . GLN A 1 102 ? 15.705 -10.515 15.085 1.00 77.25 102 GLN A C 1
ATOM 851 O O . GLN A 1 102 ? 16.764 -11.122 14.967 1.00 77.25 102 GLN A O 1
ATOM 856 N N . MET A 1 103 ? 14.802 -10.489 14.100 1.00 74.69 103 MET A N 1
ATOM 857 C CA . MET A 1 103 ? 14.956 -11.280 12.873 1.00 74.69 103 MET A CA 1
ATOM 858 C C . MET A 1 103 ? 15.972 -10.680 11.895 1.00 74.69 103 MET A C 1
ATOM 860 O O . MET A 1 103 ? 16.055 -9.456 11.708 1.00 74.69 103 MET A O 1
ATOM 864 N N . THR A 1 104 ? 16.659 -11.546 11.159 1.00 76.00 104 THR A N 1
ATOM 865 C CA . THR A 1 104 ? 17.517 -11.176 10.033 1.00 76.00 104 THR A CA 1
ATOM 866 C C . THR A 1 104 ? 16.696 -10.647 8.846 1.00 76.00 104 THR A C 1
ATOM 868 O O . THR A 1 104 ? 15.495 -10.915 8.720 1.00 76.00 104 THR A O 1
ATOM 871 N N . PRO A 1 105 ? 17.317 -9.898 7.914 1.00 64.31 105 PRO A N 1
ATOM 872 C CA . PRO A 1 105 ? 16.651 -9.487 6.680 1.00 64.31 105 PRO A CA 1
ATOM 873 C C . PRO A 1 105 ? 16.091 -10.654 5.854 1.00 64.31 105 PRO A C 1
ATOM 875 O O . PRO A 1 105 ? 15.067 -10.477 5.205 1.00 64.31 105 PRO A O 1
ATOM 878 N N . TYR A 1 106 ? 16.740 -11.821 5.876 1.00 61.75 106 TYR A N 1
ATOM 879 C CA . TYR A 1 106 ? 16.324 -12.999 5.112 1.00 61.75 106 TYR A CA 1
ATOM 880 C C . TYR A 1 106 ? 15.051 -13.633 5.684 1.00 61.75 106 TYR A C 1
ATOM 882 O O . TYR A 1 106 ? 14.092 -13.870 4.955 1.00 61.75 106 TYR A O 1
ATOM 890 N N . GLU A 1 107 ? 14.991 -13.816 7.003 1.00 68.25 107 GLU A N 1
ATOM 891 C CA . GLU A 1 107 ? 13.809 -14.371 7.675 1.00 68.25 107 GLU A CA 1
ATOM 892 C C . GLU A 1 107 ? 12.587 -13.463 7.500 1.00 68.25 107 GLU A C 1
ATOM 894 O O . GLU A 1 107 ? 11.491 -13.938 7.214 1.00 68.25 107 GLU A O 1
ATOM 899 N N . LYS A 1 108 ? 12.790 -12.140 7.556 1.00 66.75 108 LYS A N 1
ATOM 900 C CA . LYS A 1 108 ? 11.741 -11.150 7.268 1.00 66.75 108 LYS A CA 1
ATOM 901 C C . LYS A 1 108 ? 11.181 -11.283 5.855 1.00 66.75 108 LYS A C 1
ATOM 903 O O . LYS A 1 108 ? 9.985 -11.112 5.666 1.00 66.75 108 LYS A O 1
ATOM 908 N N . ILE A 1 109 ? 12.026 -11.570 4.863 1.00 61.66 109 ILE A N 1
ATOM 909 C CA . ILE A 1 109 ? 11.594 -11.736 3.467 1.00 61.66 109 ILE A CA 1
ATOM 910 C C . ILE A 1 109 ? 10.714 -12.979 3.309 1.00 61.66 109 ILE A C 1
ATOM 912 O O . ILE A 1 109 ? 9.718 -12.906 2.597 1.00 61.66 109 ILE A O 1
ATOM 916 N N . ASN A 1 110 ? 11.045 -14.080 3.985 1.00 60.66 110 ASN A N 1
ATOM 917 C CA . ASN A 1 110 ? 10.301 -15.342 3.879 1.00 60.66 110 ASN A CA 1
ATOM 918 C C . ASN A 1 110 ? 8.947 -15.319 4.599 1.00 60.66 110 ASN A C 1
ATOM 920 O O . ASN A 1 110 ? 8.081 -16.138 4.315 1.00 60.66 110 ASN A O 1
ATOM 924 N N . LEU A 1 111 ? 8.767 -14.382 5.527 1.00 63.38 111 LEU A N 1
ATOM 925 C CA . LEU A 1 111 ? 7.506 -14.154 6.227 1.00 63.38 111 LEU A CA 1
ATOM 926 C C . LEU A 1 111 ? 6.563 -13.214 5.491 1.00 63.38 111 LEU A C 1
ATOM 928 O O . LEU A 1 111 ? 5.371 -13.163 5.799 1.00 63.38 111 LEU A O 1
ATOM 932 N N . LEU A 1 112 ? 7.094 -12.435 4.551 1.00 60.25 112 LEU A N 1
ATOM 933 C CA . LEU A 1 112 ? 6.256 -11.553 3.775 1.00 60.25 112 LEU A CA 1
ATOM 934 C C . LEU A 1 112 ? 5.376 -12.375 2.829 1.00 60.25 112 LEU A C 1
ATOM 936 O O . LEU A 1 112 ? 5.878 -13.274 2.151 1.00 60.25 112 LEU A O 1
ATOM 940 N N . PRO A 1 113 ? 4.101 -11.986 2.689 1.00 58.59 113 PRO A N 1
ATOM 941 C CA . PRO A 1 113 ? 3.354 -12.139 1.455 1.00 58.59 113 PRO A CA 1
ATOM 942 C C . PRO A 1 113 ? 4.204 -12.294 0.186 1.00 58.59 113 PRO A C 1
ATOM 944 O O . PRO A 1 113 ? 4.967 -11.381 -0.162 1.00 58.59 113 PRO A O 1
ATOM 947 N N . HIS A 1 114 ? 4.072 -13.427 -0.521 1.00 54.50 114 HIS A N 1
ATOM 948 C CA . HIS A 1 114 ? 4.809 -13.648 -1.770 1.00 54.50 114 HIS A CA 1
ATOM 949 C C . HIS A 1 114 ? 4.540 -12.471 -2.734 1.00 54.50 114 HIS A C 1
ATOM 951 O O . HIS A 1 114 ? 3.407 -12.011 -2.836 1.00 54.50 114 HIS A O 1
ATOM 957 N N . PRO A 1 115 ? 5.539 -11.925 -3.452 1.00 51.31 115 PRO A N 1
ATOM 958 C CA . PRO A 1 115 ? 5.365 -10.758 -4.329 1.00 51.31 115 PRO A CA 1
ATOM 959 C C . PRO A 1 115 ? 4.297 -10.899 -5.424 1.00 51.31 115 PRO A C 1
ATOM 961 O O . PRO A 1 115 ? 3.937 -9.884 -6.012 1.00 51.31 115 PRO A O 1
ATOM 964 N N . GLU A 1 116 ? 3.861 -12.121 -5.725 1.00 49.97 116 GLU A N 1
ATOM 965 C CA . GLU A 1 116 ? 2.808 -12.437 -6.707 1.00 49.97 116 GLU A CA 1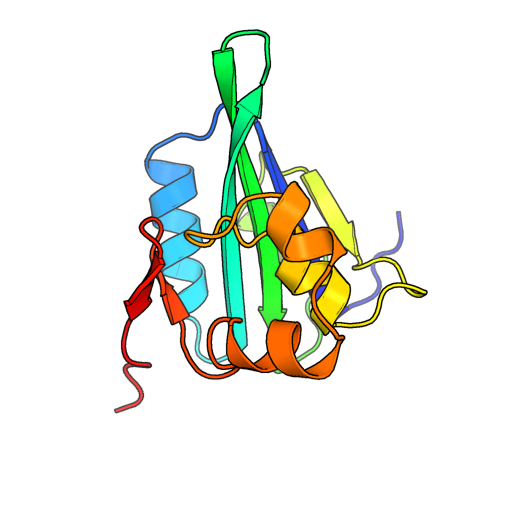
ATOM 966 C C . GLU A 1 116 ? 1.468 -12.803 -6.062 1.00 49.97 116 GLU A C 1
ATOM 968 O O . GLU A 1 116 ? 0.481 -13.046 -6.750 1.00 49.97 116 GLU A O 1
ATOM 973 N N . ALA A 1 117 ? 1.442 -12.854 -4.736 1.00 49.94 117 ALA A N 1
ATOM 974 C CA . ALA A 1 117 ? 0.261 -13.121 -3.956 1.00 49.94 117 ALA A CA 1
ATOM 975 C C . ALA A 1 117 ? -0.453 -11.804 -3.656 1.00 49.94 117 ALA A C 1
ATOM 977 O O . ALA A 1 117 ? 0.122 -10.870 -3.087 1.00 49.94 117 ALA A O 1
ATOM 978 N N . VAL A 1 118 ? -1.719 -11.734 -4.042 1.00 49.75 118 VAL A N 1
ATOM 979 C CA . VAL A 1 118 ? -2.626 -10.702 -3.557 1.00 49.75 118 VAL A CA 1
ATOM 980 C C . VAL A 1 118 ? -3.099 -11.173 -2.193 1.00 49.75 118 VAL A C 1
ATOM 982 O O . VAL A 1 118 ? -3.487 -12.323 -2.063 1.00 49.75 118 VAL A O 1
ATOM 985 N N . TYR A 1 119 ? -3.053 -10.331 -1.168 1.00 54.19 119 TYR A N 1
ATOM 986 C CA . TYR A 1 119 ? -3.686 -10.654 0.108 1.00 54.19 119 TYR A CA 1
ATOM 987 C C . TYR A 1 119 ? -4.899 -9.762 0.279 1.00 54.19 119 TYR A C 1
ATOM 989 O O . TYR A 1 119 ? -4.849 -8.572 -0.043 1.00 54.19 119 TYR A O 1
ATOM 997 N N . ASP A 1 120 ? -6.003 -10.343 0.733 1.00 49.44 120 ASP A N 1
ATOM 998 C CA . ASP A 1 120 ? -7.174 -9.559 1.074 1.00 49.44 120 ASP A CA 1
ATOM 999 C C . ASP A 1 120 ? -6.955 -8.787 2.380 1.00 49.44 120 ASP A C 1
ATOM 1001 O O . ASP A 1 120 ? -5.926 -8.872 3.057 1.00 49.44 120 ASP A O 1
ATOM 1005 N N . ILE A 1 121 ? -7.980 -8.029 2.739 1.00 45.25 121 ILE A N 1
ATOM 1006 C CA . ILE A 1 121 ? -8.056 -7.246 3.968 1.00 45.25 121 ILE A CA 1
ATOM 1007 C C . ILE A 1 121 ? -7.877 -8.049 5.268 1.00 45.25 121 ILE A C 1
ATOM 1009 O O . ILE A 1 121 ? -7.697 -7.449 6.322 1.00 45.25 121 ILE A O 1
ATOM 1013 N N . PHE A 1 122 ? -7.912 -9.380 5.225 1.00 45.06 122 PHE A N 1
ATOM 1014 C CA . PHE A 1 122 ? -7.722 -10.249 6.385 1.00 45.06 122 PHE A CA 1
ATOM 1015 C C . PHE A 1 122 ? -6.364 -10.958 6.375 1.00 45.06 122 PHE A C 1
ATOM 1017 O O . PHE A 1 122 ? -6.093 -11.779 7.247 1.00 45.06 122 PHE A O 1
ATOM 1024 N N . GLY A 1 123 ? -5.487 -10.638 5.416 1.00 50.09 123 GLY A N 1
ATOM 1025 C CA . GLY A 1 123 ? -4.221 -11.348 5.248 1.00 50.09 123 GLY A CA 1
ATOM 1026 C C . GLY A 1 123 ? -4.401 -12.743 4.647 1.00 50.09 123 GLY A C 1
ATOM 1027 O O . GLY A 1 123 ? -3.487 -13.562 4.734 1.00 50.09 123 GLY A O 1
ATOM 1028 N N . THR A 1 124 ? -5.549 -13.016 4.019 1.00 51.03 124 THR A N 1
ATOM 1029 C CA . THR A 1 124 ? -5.797 -14.263 3.294 1.00 51.03 124 THR A CA 1
ATOM 1030 C C . THR A 1 124 ? -5.204 -14.147 1.902 1.00 51.03 124 THR A C 1
ATOM 1032 O O . THR A 1 124 ? -5.439 -13.159 1.207 1.00 51.03 124 THR A O 1
ATOM 1035 N N . PHE A 1 125 ? -4.438 -15.153 1.480 1.00 50.16 125 PHE A N 1
ATOM 1036 C CA . PHE A 1 125 ? -3.967 -15.258 0.101 1.00 50.16 125 PHE A CA 1
ATOM 1037 C C . PHE A 1 125 ? -5.177 -15.310 -0.842 1.00 50.16 125 PHE A C 1
ATOM 1039 O O . PHE A 1 125 ? -5.990 -16.228 -0.774 1.00 50.16 125 PHE A O 1
ATOM 1046 N N . VAL A 1 126 ? -5.286 -14.323 -1.721 1.00 54.00 126 VAL A N 1
ATOM 1047 C CA . VAL A 1 126 ? -6.194 -14.300 -2.862 1.00 54.00 126 VAL A CA 1
ATOM 1048 C C . VAL A 1 126 ? -5.381 -14.823 -4.046 1.00 54.00 126 VAL A C 1
ATOM 1050 O O . VAL A 1 126 ? -4.454 -14.135 -4.493 1.00 54.00 126 VAL A O 1
ATOM 1053 N N . PRO A 1 127 ? -5.672 -16.042 -4.542 1.00 44.84 127 PRO A N 1
ATOM 1054 C CA . PRO A 1 127 ? -5.033 -16.556 -5.739 1.00 44.84 127 PRO A CA 1
ATOM 1055 C C . PRO A 1 127 ? -5.183 -15.524 -6.843 1.00 44.84 127 PRO A C 1
ATOM 1057 O O . PRO A 1 127 ? -6.281 -15.023 -7.087 1.00 44.84 127 PRO A O 1
ATOM 1060 N N . ASN A 1 128 ? -4.064 -15.170 -7.465 1.00 46.50 128 ASN A N 1
ATOM 1061 C CA . ASN A 1 128 ? -4.061 -14.306 -8.627 1.00 46.50 128 ASN A CA 1
ATOM 1062 C C . ASN A 1 128 ? -4.939 -15.000 -9.676 1.00 46.50 128 ASN A C 1
ATOM 1064 O O . ASN A 1 128 ? -4.549 -16.038 -10.207 1.00 46.50 128 ASN A O 1
ATOM 1068 N N . ILE A 1 129 ? -6.156 -14.494 -9.899 1.00 42.09 129 ILE A N 1
ATOM 1069 C CA . ILE A 1 129 ? -7.103 -15.048 -10.871 1.00 42.09 129 ILE A CA 1
ATOM 1070 C C . ILE A 1 129 ? -6.626 -14.600 -12.258 1.00 42.09 129 ILE A C 1
ATOM 1072 O O . ILE A 1 129 ? -7.282 -13.833 -12.954 1.00 42.09 129 ILE A O 1
ATOM 1076 N N . GLN A 1 130 ? -5.412 -14.999 -12.632 1.00 37.69 130 GLN A N 1
ATOM 1077 C CA . GLN A 1 130 ? -5.019 -15.022 -14.026 1.00 37.69 130 GLN A CA 1
ATOM 1078 C C . GLN A 1 130 ? -5.603 -16.311 -14.594 1.00 37.69 130 GLN A C 1
ATOM 1080 O O . GLN A 1 130 ? -5.038 -17.388 -14.411 1.00 37.69 130 GLN A O 1
ATOM 1085 N N . GLY A 1 131 ? -6.786 -16.182 -15.196 1.00 35.84 131 GLY A N 1
ATOM 1086 C CA . GLY A 1 131 ? -7.142 -17.036 -16.325 1.00 35.84 131 GLY A CA 1
ATOM 1087 C C . GLY A 1 131 ? -6.232 -16.728 -17.506 1.00 35.84 131 GLY A C 1
ATOM 1088 O O . GLY A 1 131 ? -5.831 -15.545 -17.639 1.00 35.84 131 GLY A O 1
#